Protein AF-A0A392VNG3-F1 (afdb_monomer_lite)

Structure (mmCIF, N/CA/C/O backbone):
data_AF-A0A392VNG3-F1
#
_entry.id   AF-A0A392VNG3-F1
#
loop_
_atom_site.group_PDB
_atom_site.id
_atom_site.type_symbol
_atom_site.label_atom_id
_atom_site.label_alt_id
_atom_site.label_comp_id
_atom_site.label_asym_id
_atom_site.label_entity_id
_atom_site.label_seq_id
_atom_site.pdbx_PDB_ins_code
_atom_site.Cartn_x
_atom_site.Cartn_y
_atom_site.Cartn_z
_atom_site.occupancy
_atom_site.B_iso_or_equiv
_atom_site.auth_seq_id
_atom_site.auth_comp_id
_atom_site.auth_asym_id
_atom_site.auth_atom_id
_atom_site.pdbx_PDB_model_num
ATOM 1 N N . ALA A 1 1 ? 5.551 7.568 19.477 1.00 75.81 1 ALA A N 1
ATOM 2 C CA . ALA A 1 1 ? 4.333 7.114 18.772 1.00 75.81 1 ALA A CA 1
ATOM 3 C C . ALA A 1 1 ? 4.655 5.810 18.047 1.00 75.81 1 ALA A C 1
ATOM 5 O O . ALA A 1 1 ? 5.716 5.734 17.444 1.00 75.81 1 ALA A O 1
ATOM 6 N N . GLY A 1 2 ? 3.819 4.775 18.174 1.00 83.44 2 GLY A N 1
ATOM 7 C CA . GLY A 1 2 ? 4.027 3.494 17.485 1.00 83.44 2 GLY A CA 1
ATOM 8 C C . GLY A 1 2 ? 3.547 3.536 16.028 1.00 83.44 2 GLY A C 1
ATOM 9 O O . GLY A 1 2 ? 2.759 4.419 15.683 1.00 83.44 2 GLY A O 1
ATOM 10 N N . PRO A 1 3 ? 3.983 2.596 15.173 1.00 93.38 3 PRO A N 1
ATOM 11 C CA . PRO A 1 3 ? 3.513 2.520 13.793 1.00 93.38 3 PRO A CA 1
ATOM 12 C C . PRO A 1 3 ? 1.999 2.288 13.752 1.00 93.38 3 PRO A C 1
ATOM 14 O O . PRO A 1 3 ? 1.445 1.603 14.614 1.00 93.38 3 PRO A O 1
ATOM 17 N N . THR A 1 4 ? 1.331 2.857 12.749 1.00 94.81 4 THR A N 1
ATOM 18 C CA . THR A 1 4 ? -0.080 2.559 12.470 1.00 94.81 4 THR A CA 1
ATOM 19 C C . THR A 1 4 ? -0.155 1.367 11.530 1.00 94.81 4 THR A C 1
ATOM 21 O O . THR A 1 4 ? 0.477 1.345 10.475 1.00 94.81 4 THR A O 1
ATOM 24 N N . CYS A 1 5 ? -0.939 0.367 11.904 1.00 94.25 5 CYS A N 1
ATOM 25 C CA . CYS A 1 5 ? -1.162 -0.813 11.096 1.00 94.25 5 CYS A CA 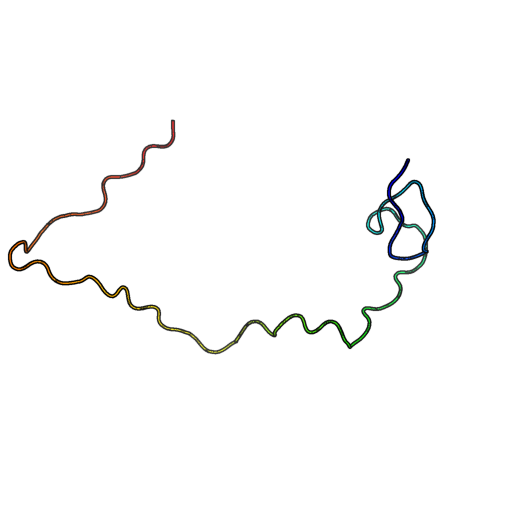1
ATOM 26 C C . CYS A 1 5 ? -2.067 -0.491 9.902 1.00 94.25 5 CYS A C 1
ATOM 28 O O . CYS A 1 5 ? -3.225 -0.131 10.080 1.00 94.25 5 CYS A O 1
ATOM 30 N N . PHE A 1 6 ? -1.575 -0.703 8.682 1.00 91.12 6 PHE A N 1
ATOM 31 C CA . PHE A 1 6 ? -2.352 -0.504 7.450 1.00 91.12 6 PHE A CA 1
ATOM 32 C C . PHE A 1 6 ? -3.447 -1.557 7.215 1.00 91.12 6 PHE A C 1
ATOM 34 O O . PHE A 1 6 ? -4.278 -1.375 6.338 1.00 91.12 6 PHE A O 1
ATOM 41 N N . ASN A 1 7 ? -3.452 -2.657 7.979 1.00 91.25 7 ASN A N 1
ATOM 42 C CA . ASN A 1 7 ? -4.478 -3.696 7.857 1.00 91.25 7 ASN A CA 1
ATOM 43 C C . ASN A 1 7 ? -5.724 -3.394 8.707 1.00 91.25 7 ASN A C 1
ATOM 45 O O . ASN A 1 7 ? -6.840 -3.652 8.279 1.00 91.25 7 ASN A O 1
ATOM 49 N N . CYS A 1 8 ? -5.545 -2.871 9.927 1.00 93.00 8 CYS A N 1
ATOM 50 C CA . CYS A 1 8 ? -6.642 -2.665 10.884 1.00 93.00 8 CYS A CA 1
ATOM 51 C C . CYS A 1 8 ? -6.728 -1.242 11.454 1.00 93.00 8 CYS A C 1
ATOM 53 O O . CYS A 1 8 ? -7.495 -1.006 12.384 1.00 93.00 8 CYS A O 1
ATOM 55 N N . GLN A 1 9 ? -5.910 -0.318 10.943 1.00 92.00 9 GLN A N 1
ATOM 56 C CA . GLN A 1 9 ? -5.836 1.092 11.335 1.00 92.00 9 GLN A CA 1
ATOM 57 C C . GLN A 1 9 ? -5.514 1.360 12.819 1.00 92.00 9 GLN A C 1
ATOM 59 O O . GLN A 1 9 ? -5.652 2.485 13.292 1.00 92.00 9 GLN A O 1
ATOM 64 N N . ARG A 1 10 ? -5.045 0.348 13.564 1.00 92.94 10 ARG A N 1
ATOM 65 C CA . ARG A 1 10 ? -4.635 0.477 14.972 1.00 92.94 10 ARG A CA 1
ATOM 66 C C . ARG A 1 10 ? -3.145 0.780 15.104 1.00 92.94 10 ARG A C 1
ATOM 68 O O . ARG A 1 10 ? -2.333 0.260 14.345 1.00 92.94 10 ARG A O 1
ATOM 75 N N . VAL A 1 11 ? -2.782 1.584 16.099 1.00 94.75 11 VAL A N 1
ATOM 76 C CA . VAL A 1 11 ? -1.383 1.912 16.415 1.00 94.75 11 VAL A CA 1
ATOM 77 C C . VAL A 1 11 ? -0.689 0.800 17.210 1.00 94.75 11 VAL A C 1
ATOM 79 O O . VAL A 1 11 ? -1.341 -0.033 17.840 1.00 94.75 11 VAL A O 1
ATOM 82 N N . GLY A 1 12 ? 0.644 0.794 17.191 1.00 95.00 12 GLY A N 1
ATOM 83 C CA . GLY A 1 12 ? 1.491 -0.067 18.024 1.00 95.00 12 GLY A CA 1
ATOM 84 C C . GLY A 1 12 ? 2.077 -1.294 17.321 1.00 95.00 12 GLY A C 1
ATOM 85 O O . GLY A 1 12 ? 2.870 -2.000 17.931 1.00 95.00 12 GLY A O 1
ATOM 86 N N . HIS A 1 13 ? 1.731 -1.546 16.056 1.00 94.94 13 HIS A N 1
ATOM 87 C CA . HIS A 1 13 ? 2.288 -2.652 15.270 1.00 94.94 13 HIS A CA 1
ATOM 88 C C . HIS A 1 13 ? 2.250 -2.355 13.765 1.00 94.94 13 HIS A C 1
ATOM 90 O O . HIS A 1 13 ? 1.469 -1.521 13.302 1.00 94.94 13 HIS A O 1
ATOM 96 N N . PHE A 1 14 ? 3.079 -3.055 12.990 1.00 93.50 14 PHE A N 1
ATOM 97 C CA . PHE A 1 14 ? 3.027 -3.014 11.529 1.00 93.50 14 PHE A CA 1
ATOM 98 C C . PHE A 1 14 ? 1.986 -4.000 10.986 1.00 93.50 14 PHE A C 1
ATOM 100 O O . PHE A 1 14 ? 1.627 -4.976 11.640 1.00 93.50 14 PHE A O 1
ATOM 107 N N . ALA A 1 15 ? 1.542 -3.803 9.740 1.00 91.56 15 ALA A N 1
ATO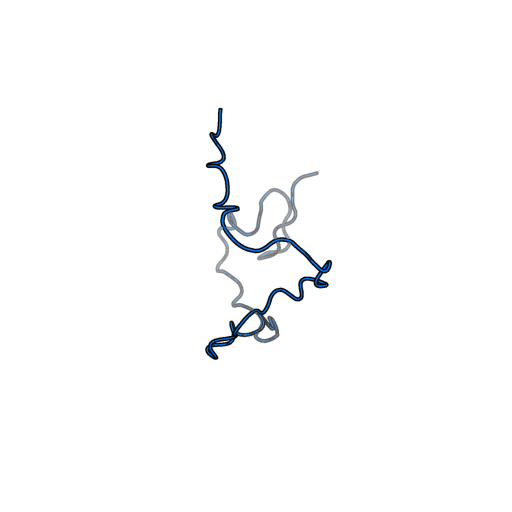M 108 C CA . ALA A 1 15 ? 0.607 -4.722 9.079 1.00 91.56 15 ALA A CA 1
ATOM 109 C C . ALA A 1 15 ? 1.133 -6.170 8.980 1.00 91.56 15 ALA A C 1
ATOM 111 O O . ALA A 1 15 ? 0.340 -7.105 8.918 1.00 91.56 15 ALA A O 1
ATOM 112 N N . ARG A 1 16 ? 2.462 -6.352 9.009 1.00 89.81 16 ARG A N 1
ATOM 113 C CA . ARG A 1 16 ? 3.134 -7.663 8.991 1.00 89.81 16 ARG A CA 1
ATOM 114 C C . ARG A 1 16 ? 2.890 -8.466 10.274 1.00 89.81 16 ARG A C 1
ATOM 116 O O . ARG A 1 16 ? 2.808 -9.685 10.201 1.00 89.81 16 ARG A O 1
ATOM 123 N N . ASP A 1 17 ? 2.707 -7.772 11.397 1.00 93.31 17 ASP A N 1
ATOM 124 C CA . ASP A 1 17 ? 2.501 -8.337 12.739 1.00 93.31 17 ASP A CA 1
ATOM 125 C C . ASP A 1 17 ? 1.019 -8.329 13.159 1.00 93.31 17 ASP A C 1
ATOM 127 O O . ASP A 1 17 ? 0.668 -8.602 14.309 1.00 93.31 17 ASP A O 1
ATOM 131 N N . CYS A 1 18 ? 0.114 -7.969 12.243 1.00 93.62 18 CYS A N 1
ATOM 132 C CA . CYS A 1 18 ? -1.305 -7.857 12.545 1.00 93.62 18 CYS A CA 1
ATOM 133 C C . CYS A 1 18 ? -1.957 -9.241 12.674 1.00 93.62 18 CYS A C 1
ATOM 135 O O . CYS A 1 18 ? -1.913 -10.041 11.744 1.00 93.62 18 CYS A O 1
ATOM 137 N N . LYS A 1 19 ? -2.633 -9.497 13.802 1.00 93.00 19 LYS A N 1
ATOM 138 C CA . LYS A 1 19 ? -3.401 -10.739 14.032 1.00 93.00 19 LYS A CA 1
ATOM 139 C C . LYS A 1 19 ? -4.781 -10.760 13.365 1.00 93.00 19 LYS A C 1
ATOM 141 O O . LYS A 1 19 ? -5.444 -11.791 13.380 1.00 93.00 19 LYS A O 1
ATOM 146 N N . ALA A 1 20 ? -5.246 -9.629 12.835 1.00 90.56 20 ALA A N 1
ATOM 147 C CA . ALA A 1 20 ? -6.506 -9.587 12.101 1.00 90.56 20 ALA A CA 1
ATOM 148 C C . ALA A 1 20 ? -6.353 -10.311 10.750 1.00 90.56 20 ALA A C 1
ATOM 150 O O . ALA A 1 20 ? -5.257 -10.287 10.180 1.00 90.56 20 ALA A O 1
ATOM 151 N N . PRO A 1 21 ? -7.426 -10.917 10.207 1.00 86.25 21 PRO A N 1
ATOM 152 C CA . PRO A 1 21 ? -7.402 -11.426 8.843 1.00 86.25 21 PRO A CA 1
ATOM 153 C C . PRO A 1 21 ? -6.935 -10.319 7.894 1.00 86.25 21 PRO A C 1
ATOM 155 O O . PRO A 1 21 ? -7.264 -9.143 8.073 1.00 86.25 21 PRO A O 1
ATOM 158 N N . LYS A 1 22 ? -6.101 -10.689 6.921 1.00 81.88 22 LYS A N 1
ATOM 159 C CA . LYS A 1 22 ? -5.598 -9.736 5.933 1.00 81.88 22 LYS A CA 1
ATOM 160 C C . LYS A 1 22 ? -6.788 -9.229 5.130 1.00 81.88 22 LYS A C 1
ATOM 162 O O . LYS A 1 22 ? -7.479 -10.031 4.502 1.00 81.88 22 LYS A O 1
ATOM 167 N N . VAL A 1 23 ? -7.013 -7.919 5.140 1.00 81.44 23 VAL A N 1
ATOM 168 C CA . VAL A 1 23 ? -7.885 -7.285 4.155 1.00 81.44 23 VAL A CA 1
ATOM 169 C C . VAL A 1 23 ? -7.270 -7.607 2.798 1.00 81.44 23 VAL A C 1
ATOM 171 O O . VAL A 1 23 ? -6.089 -7.334 2.565 1.00 81.44 23 VAL A O 1
ATOM 174 N N . GLY A 1 24 ? -8.036 -8.312 1.961 1.00 71.94 24 GLY A N 1
ATOM 175 C CA . GLY A 1 24 ? -7.573 -8.751 0.650 1.00 71.94 24 GLY A CA 1
ATOM 176 C C . GLY A 1 24 ? -7.018 -7.564 -0.139 1.00 71.94 24 GLY A C 1
ATOM 177 O O . GLY A 1 24 ? -7.485 -6.438 0.057 1.00 71.94 24 GLY A O 1
ATOM 178 N N . PRO A 1 25 ? -6.009 -7.781 -1.000 1.00 66.62 25 PRO A N 1
ATOM 179 C CA . PRO A 1 25 ? -5.451 -6.703 -1.796 1.00 66.62 25 PRO A CA 1
ATOM 180 C C . PRO A 1 25 ? -6.594 -6.026 -2.548 1.00 66.62 25 PRO A C 1
ATOM 182 O O . PRO A 1 25 ? -7.321 -6.674 -3.300 1.00 66.62 25 PRO A O 1
ATOM 185 N N . SER A 1 26 ? -6.776 -4.726 -2.304 1.00 66.50 26 SER A N 1
ATOM 186 C CA . SER A 1 26 ? -7.654 -3.913 -3.133 1.00 66.50 26 SER A CA 1
ATOM 187 C C . SER A 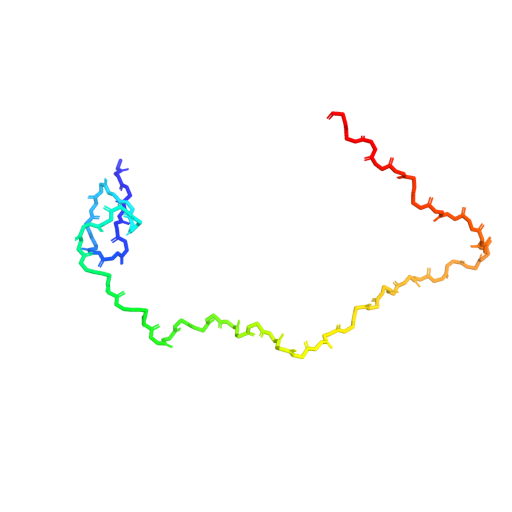1 26 ? -7.193 -4.123 -4.570 1.00 66.50 26 SER A C 1
ATOM 189 O O . SER A 1 26 ? -6.018 -3.896 -4.876 1.00 66.50 26 SER A O 1
ATOM 191 N N . ALA A 1 27 ? -8.092 -4.605 -5.431 1.00 65.69 27 ALA A N 1
ATOM 192 C CA . ALA A 1 27 ? -7.804 -4.937 -6.827 1.00 65.69 27 ALA A CA 1
ATOM 193 C C . ALA A 1 27 ? -7.227 -3.749 -7.631 1.00 65.69 27 ALA A C 1
ATOM 195 O O . ALA A 1 27 ? -6.735 -3.936 -8.736 1.00 65.69 27 ALA A O 1
ATOM 196 N N . ASN A 1 28 ? -7.220 -2.546 -7.046 1.00 64.12 28 ASN A N 1
ATOM 197 C CA . ASN A 1 28 ? -6.572 -1.344 -7.568 1.00 64.12 28 ASN A CA 1
ATOM 198 C C . ASN A 1 28 ? -5.067 -1.251 -7.279 1.00 64.12 28 ASN A C 1
ATOM 200 O O . ASN A 1 28 ? -4.442 -0.236 -7.583 1.00 64.12 28 ASN A O 1
ATOM 204 N N . THR A 1 29 ? -4.457 -2.284 -6.700 1.00 60.47 29 THR A N 1
ATOM 205 C CA . THR A 1 29 ? -3.001 -2.374 -6.631 1.00 60.47 29 THR A CA 1
ATOM 206 C C . THR A 1 29 ? -2.491 -2.759 -8.017 1.00 60.47 29 THR A C 1
ATOM 208 O O . THR A 1 29 ? -2.273 -3.935 -8.306 1.00 60.47 29 THR A O 1
ATOM 211 N N . THR A 1 30 ? -2.312 -1.764 -8.889 1.00 62.88 30 THR A N 1
ATOM 212 C CA . THR A 1 30 ? -1.570 -1.891 -10.149 1.00 62.88 30 THR A CA 1
ATOM 213 C C . THR A 1 30 ? -0.101 -2.146 -9.809 1.00 62.88 30 THR A C 1
ATOM 215 O O . THR A 1 30 ? 0.765 -1.297 -10.005 1.00 62.88 30 THR A O 1
ATOM 218 N N . HIS A 1 31 ? 0.212 -3.314 -9.246 1.00 65.25 31 HIS A N 1
ATOM 219 C CA . HIS A 1 31 ? 1.545 -3.873 -9.372 1.00 65.25 31 HIS A CA 1
ATOM 220 C C . HIS A 1 31 ? 1.715 -4.087 -10.867 1.00 65.25 31 HIS A C 1
ATOM 222 O O . HIS A 1 31 ? 1.171 -5.047 -11.413 1.00 65.25 31 HIS A O 1
ATOM 228 N N . GLY A 1 32 ? 2.361 -3.120 -11.528 1.00 62.78 32 GLY A N 1
ATOM 229 C CA . GLY A 1 32 ? 2.654 -3.182 -12.950 1.00 62.78 32 GLY A CA 1
ATOM 230 C C . GLY A 1 32 ? 3.149 -4.585 -13.251 1.00 62.78 32 GLY A C 1
ATOM 231 O O . GLY A 1 32 ? 4.126 -5.040 -12.649 1.00 62.78 32 GLY A O 1
ATOM 232 N N . ALA A 1 33 ? 2.385 -5.312 -14.066 1.00 74.12 33 ALA A N 1
ATOM 233 C CA . ALA A 1 33 ? 2.676 -6.704 -14.336 1.00 74.12 33 ALA A CA 1
ATOM 234 C C . ALA A 1 33 ? 4.121 -6.779 -14.816 1.00 74.12 33 ALA A C 1
ATOM 236 O O . ALA A 1 33 ? 4.510 -6.030 -15.714 1.00 74.12 33 ALA A O 1
ATOM 237 N N . ARG A 1 34 ? 4.929 -7.648 -14.196 1.00 72.00 34 ARG A N 1
ATOM 238 C CA . ARG A 1 34 ? 6.292 -7.884 -14.665 1.00 72.00 34 ARG A CA 1
ATOM 239 C C . ARG A 1 34 ? 6.176 -8.284 -16.138 1.00 72.00 34 ARG A C 1
ATOM 241 O O . ARG A 1 34 ? 5.578 -9.330 -16.402 1.00 72.00 34 ARG A O 1
ATOM 248 N N . PRO A 1 35 ? 6.686 -7.476 -17.084 1.00 74.62 35 PRO A N 1
ATOM 249 C CA . PRO A 1 35 ? 6.517 -7.777 -18.492 1.00 74.62 35 PRO A CA 1
ATOM 250 C C . PRO A 1 35 ? 7.143 -9.146 -18.765 1.00 74.62 35 PRO A C 1
ATOM 252 O O . PRO A 1 35 ? 8.303 -9.395 -18.436 1.00 74.62 35 PRO A O 1
ATOM 255 N N . THR A 1 36 ? 6.344 -10.067 -19.302 1.00 79.19 36 THR A N 1
ATOM 256 C CA . THR A 1 36 ? 6.799 -11.414 -19.681 1.00 79.19 36 THR A CA 1
ATOM 257 C C . THR A 1 36 ? 7.623 -11.381 -20.966 1.00 79.19 36 THR A C 1
ATOM 259 O O . THR A 1 36 ? 8.410 -12.295 -21.228 1.00 79.19 36 THR A O 1
ATOM 262 N N . ALA A 1 37 ? 7.474 -10.306 -21.746 1.00 82.94 37 ALA A N 1
ATOM 263 C CA . ALA A 1 37 ? 8.282 -10.029 -22.916 1.00 82.94 37 ALA A CA 1
ATOM 264 C C . ALA A 1 37 ? 9.759 -9.869 -22.527 1.00 82.94 37 ALA A C 1
ATOM 266 O O . ALA A 1 37 ? 10.114 -9.143 -21.596 1.00 82.94 37 ALA A O 1
ATOM 267 N N . LYS A 1 38 ? 10.635 -10.554 -23.264 1.00 83.19 38 LYS A N 1
ATOM 268 C CA . LYS A 1 38 ? 12.084 -10.420 -23.112 1.00 83.19 38 LYS A CA 1
ATOM 269 C C . LYS A 1 38 ? 12.504 -9.071 -23.705 1.00 83.19 38 LYS A C 1
ATOM 271 O O . LYS A 1 38 ? 12.527 -8.920 -24.922 1.00 83.19 38 LYS A O 1
ATOM 276 N N . GLY A 1 39 ? 12.806 -8.090 -22.858 1.00 82.00 39 GLY A N 1
ATOM 277 C CA . GLY A 1 39 ? 13.447 -6.847 -23.294 1.00 82.00 39 GLY A CA 1
ATOM 278 C C . GLY A 1 39 ? 14.916 -7.087 -23.658 1.00 82.00 39 GLY A C 1
ATOM 279 O O . GLY A 1 39 ? 15.561 -7.963 -23.082 1.00 82.00 39 GLY A O 1
ATOM 280 N N . ARG A 1 40 ? 15.455 -6.313 -24.604 1.00 80.88 40 ARG A N 1
ATOM 281 C CA . ARG A 1 40 ? 16.900 -6.231 -24.869 1.00 80.88 40 ARG A CA 1
ATOM 282 C C . ARG A 1 40 ? 17.378 -4.837 -24.481 1.00 80.88 40 ARG A C 1
ATOM 284 O O . ARG A 1 40 ? 16.773 -3.854 -24.896 1.00 80.88 40 ARG A O 1
ATOM 291 N N . VAL A 1 41 ? 18.428 -4.766 -23.671 1.00 78.69 41 VAL A N 1
ATOM 292 C CA . VAL A 1 41 ? 19.062 -3.507 -23.261 1.00 78.69 41 VAL A CA 1
ATOM 293 C C . VAL A 1 41 ? 20.297 -3.308 -24.130 1.00 78.69 41 VAL A C 1
ATOM 295 O O . VAL A 1 41 ? 21.123 -4.213 -24.226 1.00 78.69 41 VAL A O 1
ATOM 298 N N . TYR A 1 42 ? 20.417 -2.140 -24.758 1.00 80.31 42 TYR A N 1
ATOM 299 C CA . TYR A 1 42 ? 21.609 -1.736 -25.499 1.00 80.31 42 TYR A CA 1
ATOM 300 C C . TYR A 1 42 ? 22.284 -0.596 -24.746 1.00 80.31 42 TYR A C 1
ATOM 302 O O . TYR A 1 42 ? 21.626 0.374 -24.368 1.00 80.31 42 TYR A O 1
ATOM 310 N N . TYR A 1 43 ? 23.589 -0.722 -24.520 1.00 80.00 43 TYR A N 1
ATOM 311 C CA . TYR A 1 43 ? 24.395 0.372 -23.998 1.00 80.00 43 TYR A CA 1
ATOM 312 C C . TYR A 1 43 ? 24.787 1.263 -25.177 1.00 80.00 43 TYR A C 1
ATOM 314 O O . TYR A 1 43 ? 25.479 0.809 -26.086 1.00 80.00 43 TYR A O 1
ATOM 322 N N . MET A 1 44 ? 24.325 2.512 -25.188 1.00 75.38 44 MET A N 1
ATOM 323 C CA . MET A 1 44 ? 24.745 3.487 -26.193 1.00 75.38 44 MET A CA 1
ATOM 324 C C . MET A 1 44 ? 26.051 4.114 -25.704 1.00 75.38 44 MET A C 1
ATOM 326 O O . MET A 1 44 ? 26.040 5.107 -24.981 1.00 75.38 44 MET A O 1
ATOM 330 N N . GLY A 1 45 ? 27.182 3.485 -26.022 1.00 70.19 45 GLY A N 1
ATOM 331 C CA . GLY A 1 45 ? 28.483 4.126 -25.867 1.00 70.19 45 GLY A CA 1
ATOM 332 C C . GLY A 1 45 ? 28.663 5.125 -27.002 1.00 70.19 45 GLY A C 1
ATOM 333 O O . GLY A 1 45 ? 28.604 4.734 -28.163 1.00 70.19 45 GLY A O 1
ATOM 334 N N . THR A 1 46 ? 28.863 6.406 -26.693 1.00 69.25 46 THR A N 1
ATOM 335 C CA . THR A 1 46 ? 29.390 7.346 -27.685 1.00 69.25 46 THR A CA 1
ATOM 336 C C . THR A 1 46 ? 30.786 6.863 -28.044 1.00 69.25 46 THR A C 1
ATOM 338 O O . THR A 1 46 ? 31.687 6.895 -27.205 1.00 69.25 46 THR A O 1
ATOM 341 N N . GLU A 1 47 ? 30.948 6.344 -29.252 1.00 54.91 47 GLU A N 1
ATOM 342 C CA . GLU A 1 47 ? 32.243 5.979 -29.801 1.00 54.91 47 GLU A CA 1
ATOM 343 C C . GLU A 1 47 ? 33.193 7.184 -29.718 1.00 54.91 47 GLU A C 1
ATOM 345 O O . GLU A 1 47 ? 33.019 8.190 -30.402 1.00 54.91 47 GLU A O 1
ATOM 350 N N . VAL A 1 48 ? 34.197 7.106 -28.840 1.00 59.94 48 VAL A N 1
ATOM 351 C CA . VAL A 1 48 ? 35.411 7.894 -29.025 1.00 59.94 48 VAL A CA 1
ATOM 352 C C . VAL A 1 48 ? 36.242 7.104 -30.027 1.00 59.94 48 VAL A C 1
ATOM 354 O O . VAL A 1 48 ? 36.543 5.927 -29.823 1.00 59.94 48 VAL A O 1
ATOM 357 N N . ASN A 1 49 ? 36.524 7.724 -31.165 1.00 55.47 49 ASN A N 1
ATOM 358 C CA . ASN A 1 49 ? 37.364 7.157 -32.206 1.00 55.47 49 ASN A CA 1
ATOM 359 C C . ASN A 1 49 ? 38.707 6.707 -31.595 1.00 55.47 49 ASN A C 1
ATOM 361 O O . ASN A 1 49 ? 39.491 7.557 -31.174 1.00 55.47 49 ASN A O 1
ATOM 365 N N . GLY A 1 50 ? 38.966 5.392 -31.552 1.00 63.09 50 GLY A N 1
ATOM 366 C CA . GLY A 1 50 ? 40.340 4.887 -31.503 1.00 63.09 50 GLY A CA 1
ATOM 367 C C . GLY A 1 50 ? 40.804 3.971 -30.365 1.00 63.09 50 GLY A C 1
ATOM 368 O O . GLY A 1 50 ? 41.990 4.032 -30.067 1.00 63.09 50 GLY A O 1
ATOM 369 N N . GLN A 1 51 ? 40.006 3.066 -29.779 1.00 52.38 51 GLN A N 1
ATOM 370 C CA . GLN A 1 51 ? 40.637 1.961 -29.026 1.00 52.38 51 GLN A CA 1
ATOM 371 C C . GLN A 1 51 ? 39.872 0.637 -29.074 1.00 52.38 51 GLN A C 1
ATOM 373 O O . GLN A 1 51 ? 38.956 0.360 -28.304 1.00 52.38 51 GLN A O 1
ATOM 378 N N . ALA A 1 52 ? 40.292 -0.192 -30.029 1.00 60.91 52 ALA A N 1
ATOM 379 C CA . ALA A 1 52 ? 39.937 -1.592 -30.129 1.00 60.91 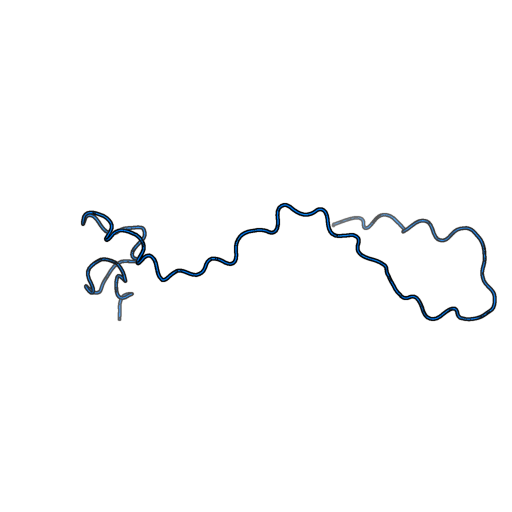52 ALA A CA 1
ATOM 380 C C . ALA A 1 52 ? 40.768 -2.437 -29.153 1.00 60.91 52 ALA A C 1
ATOM 382 O O . ALA A 1 52 ? 41.944 -2.170 -28.912 1.00 60.91 52 ALA A O 1
ATOM 383 N N . SER A 1 53 ? 40.141 -3.529 -28.718 1.00 61.81 53 SER A N 1
ATOM 384 C CA . SER A 1 53 ? 40.718 -4.724 -28.098 1.00 61.81 53 SER A CA 1
ATOM 385 C C . SER A 1 53 ? 41.275 -4.582 -26.673 1.00 61.81 53 SER A C 1
ATOM 387 O O . SER A 1 53 ? 42.337 -4.020 -26.443 1.00 61.81 53 SER A O 1
ATOM 389 N N . ASN A 1 54 ? 40.590 -5.261 -25.742 1.00 57.19 54 ASN A N 1
ATOM 390 C CA . ASN A 1 54 ? 41.088 -5.727 -24.438 1.00 57.19 54 ASN A CA 1
ATOM 391 C C . ASN A 1 54 ? 40.931 -4.783 -23.230 1.00 57.19 54 ASN A C 1
ATOM 393 O O . ASN A 1 54 ? 41.889 -4.538 -22.509 1.00 57.19 54 ASN A O 1
ATOM 397 N N . ALA A 1 55 ? 39.706 -4.350 -22.924 1.00 58.16 55 ALA A N 1
ATOM 398 C CA . ALA A 1 55 ? 39.346 -3.972 -21.553 1.00 58.16 55 ALA A CA 1
ATOM 399 C C . ALA A 1 55 ? 38.337 -4.994 -21.014 1.00 58.16 55 ALA A C 1
ATOM 401 O O . ALA A 1 55 ? 37.129 -4.766 -20.979 1.00 58.16 55 ALA A O 1
ATOM 402 N N . ILE A 1 56 ? 38.846 -6.183 -20.685 1.00 61.34 56 ILE A N 1
ATOM 403 C CA . ILE A 1 56 ? 38.127 -7.129 -19.836 1.00 61.34 56 ILE A CA 1
ATOM 404 C C . ILE A 1 56 ? 38.050 -6.463 -18.462 1.00 61.34 56 ILE A C 1
ATOM 406 O O . ILE A 1 56 ? 39.073 -6.071 -17.914 1.00 61.34 56 ILE A O 1
ATOM 410 N N . HIS A 1 57 ? 36.823 -6.262 -17.985 1.00 62.75 57 HIS A N 1
ATOM 411 C CA . HIS A 1 57 ? 36.484 -5.715 -16.674 1.00 62.75 57 HIS A CA 1
ATOM 412 C C . HIS A 1 57 ? 37.388 -6.328 -15.598 1.00 62.75 57 HIS A C 1
ATOM 414 O O . HIS A 1 57 ? 37.325 -7.536 -15.369 1.00 62.75 57 HIS A O 1
ATOM 420 N N . GLU A 1 58 ? 38.238 -5.511 -14.9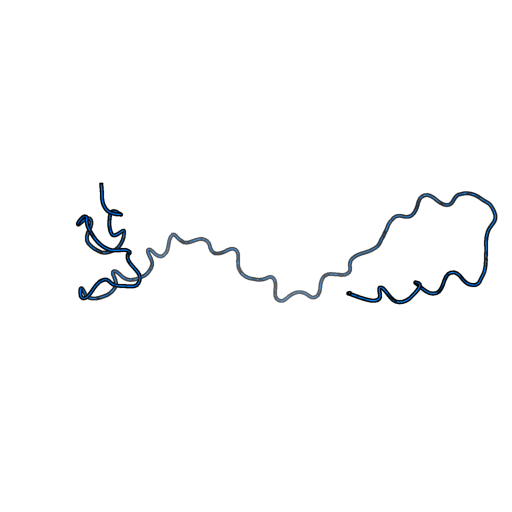77 1.00 58.88 58 GLU A N 1
ATOM 421 C CA . GLU A 1 58 ? 39.061 -5.960 -13.861 1.00 58.88 58 GLU A CA 1
ATOM 422 C C . GLU A 1 58 ? 38.143 -6.336 -12.694 1.00 58.88 58 GLU A C 1
ATOM 424 O O . GLU A 1 58 ? 37.300 -5.550 -12.260 1.00 58.88 58 GLU A O 1
ATOM 429 N N . ASP A 1 59 ? 38.270 -7.593 -12.274 1.00 59.09 59 ASP A N 1
ATOM 430 C CA . ASP A 1 59 ? 37.601 -8.226 -11.143 1.00 59.09 59 ASP A CA 1
ATOM 431 C C . ASP A 1 59 ? 37.546 -7.285 -9.929 1.00 59.09 59 ASP A C 1
ATOM 433 O O . ASP A 1 59 ? 38.566 -6.956 -9.323 1.00 59.09 59 ASP A O 1
ATOM 437 N N . CYS A 1 60 ? 36.339 -6.830 -9.580 1.00 66.62 60 CYS A N 1
ATOM 438 C CA . CYS A 1 60 ? 36.102 -6.096 -8.343 1.00 66.62 60 CYS A CA 1
ATOM 439 C C . CYS A 1 60 ? 36.309 -7.039 -7.151 1.00 66.62 60 CYS A C 1
ATOM 441 O O . CYS A 1 60 ? 35.367 -7.687 -6.691 1.00 66.62 60 CYS A O 1
ATOM 443 N N . GLN A 1 61 ? 37.529 -7.074 -6.619 1.00 64.62 61 GLN A N 1
ATOM 444 C CA . GLN A 1 61 ? 37.806 -7.659 -5.313 1.00 64.62 61 GLN A CA 1
ATOM 445 C C . GLN A 1 61 ? 37.098 -6.851 -4.226 1.00 64.62 61 GLN A C 1
ATOM 447 O O . GLN A 1 61 ? 37.475 -5.730 -3.885 1.00 64.62 61 GLN A O 1
ATOM 452 N N . ILE A 1 62 ? 36.032 -7.447 -3.701 1.00 54.62 62 ILE A N 1
ATOM 453 C CA . ILE A 1 62 ? 35.348 -7.002 -2.492 1.00 54.62 62 ILE A CA 1
ATOM 454 C C . ILE A 1 62 ? 36.274 -7.331 -1.314 1.00 54.62 62 ILE A C 1
ATOM 456 O O . ILE A 1 62 ? 36.564 -8.506 -1.081 1.00 54.62 62 ILE A O 1
ATOM 460 N N . ALA A 1 63 ? 36.747 -6.300 -0.609 1.00 52.25 63 ALA A N 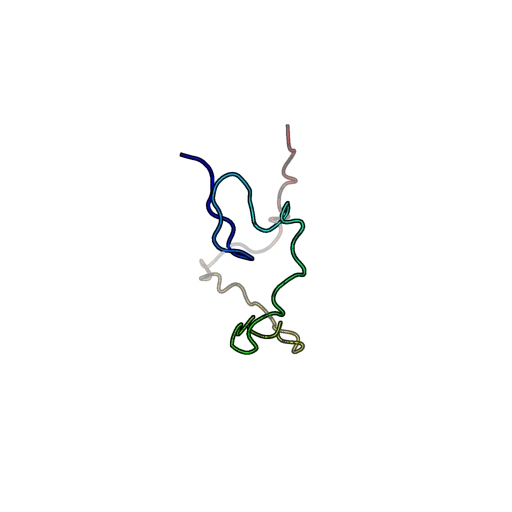1
ATOM 461 C CA . ALA A 1 63 ? 37.381 -6.423 0.705 1.00 52.25 63 ALA A CA 1
ATOM 462 C C . ALA A 1 63 ? 36.324 -6.458 1.817 1.00 52.25 63 ALA A C 1
ATOM 464 O O . ALA A 1 63 ? 35.317 -5.720 1.692 1.00 52.25 63 ALA A O 1
#

Secondary structure (DSSP, 8-state):
-PPBPTTT--BSS-GGG--SPPPPPPTT--------S-----------SS--S----------

Sequence (63 aa):
AGPTCFNCQRVGHFARDCKAPKVGPSANTTHGARPTAKGRVYYMGTEVNGQASNAIHEDCQIA

Radius of gyration: 24.65 Å; chains: 1; bounding box: 49×19×51 Å

pLDDT: mean 75.47, std 13.82, range [52.25, 95.0]

Organism: NCBI:txid97028

Foldseek 3Di:
DADQEPQPRDGDDYVVPDPDPGPPPPPPPPPPPPPPDDDDDDDPDPDDPDDDDDPDPDDPDDD

InterPro domains:
  IPR001878 Zinc finger, CCHC-type [PF00098] (4-19)
  IPR001878 Zinc finger, CCHC-type [PS50158] (5-19)
  IPR001878 Zinc finger, CCHC-type [SM00343] (4-20)
  IPR036875 Zinc finger, CCHC-type superfamily [SSF57756] (3-22)